Protein AF-A0A2V6WXY7-F1 (afdb_monomer)

Secondary structure (DSSP, 8-state):
-HHHHHHHHHHHHHHHHHHTTSS-HHHHHHHHHHHHHHHHHHHHHHHHHHHHHHHHHHHTT----TTSSPPHHHHHHSSSTTSS-----

pLDDT: mean 84.66, std 18.16, range [39.09, 98.69]

Solvent-accessible surface area (backbone atoms only — not comparable to full-atom values): 5290 Å² total; per-residue (Å²): 109,66,68,36,52,54,24,52,52,47,35,55,53,41,47,52,35,33,76,70,68,77,45,60,67,66,56,37,56,51,34,47,53,51,27,53,52,32,48,56,47,52,52,51,52,50,52,51,52,53,53,48,52,53,51,49,46,52,72,76,56,56,84,70,53,86,83,75,53,75,49,77,65,53,66,73,64,60,73,76,81,82,84,80,75,87,75,92,130

Mean predicted aligned error: 12.25 Å

Foldseek 3Di:
DVQLVVLVVLLVVVVVCVVVVNDDVVSNVVSVVSNVVVVVVVVVVVVVVVVVVVVVCVVVCVDDDVVPDQDPVNVVVPDPPPPDDDDDD

Sequence (89 aa):
AEAVKAAQESVTLTTTQYKAGTVSYLNVITVQTIELANEVTAVRILGRRMAAAVLLIQALGGGWSAASLPSAADVTNGSWSARHSGEQR

Structure (mmCIF, N/CA/C/O backbone):
data_AF-A0A2V6WXY7-F1
#
_entry.id   AF-A0A2V6WXY7-F1
#
loop_
_atom_site.group_PDB
_atom_site.id
_atom_site.type_symbol
_atom_site.label_atom_id
_atom_site.label_alt_id
_atom_site.label_comp_id
_atom_site.label_asym_id
_atom_site.label_entity_id
_atom_site.label_seq_id
_atom_site.pdbx_PDB_ins_code
_atom_site.Cartn_x
_atom_site.Cartn_y
_atom_site.Cartn_z
_atom_site.occupancy
_atom_site.B_iso_or_equiv
_atom_site.auth_seq_id
_atom_site.auth_comp_id
_atom_site.auth_asym_id
_atom_site.auth_atom_id
_atom_site.pdbx_PDB_model_num
ATOM 1 N N . ALA A 1 1 ? 1.374 7.357 -3.721 1.00 81.62 1 ALA A N 1
ATOM 2 C CA . ALA A 1 1 ? 1.617 7.809 -2.336 1.00 81.62 1 ALA A CA 1
ATOM 3 C C . ALA A 1 1 ? 0.306 8.120 -1.620 1.00 81.62 1 ALA A C 1
ATOM 5 O O . ALA A 1 1 ? 0.159 7.708 -0.482 1.00 81.62 1 ALA A O 1
ATOM 6 N N . GLU A 1 2 ? -0.663 8.756 -2.290 1.00 95.31 2 GLU A N 1
ATOM 7 C CA . GLU A 1 2 ? -1.981 9.073 -1.716 1.00 95.31 2 GLU A CA 1
ATOM 8 C C . GLU A 1 2 ? -2.703 7.868 -1.088 1.00 95.31 2 GLU A C 1
ATOM 10 O O . GLU A 1 2 ? -3.086 7.943 0.071 1.00 95.31 2 GLU A O 1
ATOM 15 N N . ALA A 1 3 ? -2.783 6.725 -1.781 1.00 95.69 3 ALA A N 1
ATOM 16 C CA . ALA A 1 3 ? -3.418 5.518 -1.235 1.00 95.69 3 ALA A CA 1
ATOM 17 C C . ALA A 1 3 ? -2.758 4.994 0.060 1.00 95.69 3 ALA A C 1
ATOM 19 O O . ALA A 1 3 ? -3.449 4.515 0.955 1.00 95.69 3 ALA A O 1
ATOM 20 N N . VAL A 1 4 ? -1.428 5.099 0.180 1.00 97.31 4 VAL A N 1
ATOM 21 C CA . VAL A 1 4 ? -0.702 4.710 1.405 1.00 97.31 4 VAL A CA 1
ATOM 22 C C . VAL A 1 4 ? -1.037 5.680 2.535 1.00 97.31 4 VAL A C 1
ATOM 24 O O . VAL A 1 4 ? -1.411 5.249 3.618 1.00 97.31 4 VAL A O 1
ATOM 27 N N . LYS A 1 5 ? -0.997 6.988 2.255 1.00 98.25 5 LYS A N 1
ATOM 28 C CA . LYS A 1 5 ? -1.330 8.031 3.231 1.00 98.25 5 LYS A CA 1
ATOM 29 C C . LYS A 1 5 ? -2.768 7.893 3.749 1.00 98.25 5 LYS A C 1
ATOM 31 O O . LYS A 1 5 ? -2.990 7.907 4.953 1.00 98.25 5 LYS A O 1
ATOM 36 N N . ALA A 1 6 ? -3.733 7.694 2.854 1.00 98.25 6 ALA A N 1
ATOM 37 C CA . ALA A 1 6 ? -5.132 7.501 3.229 1.00 98.25 6 ALA A CA 1
ATOM 38 C C . ALA A 1 6 ? -5.339 6.234 4.084 1.00 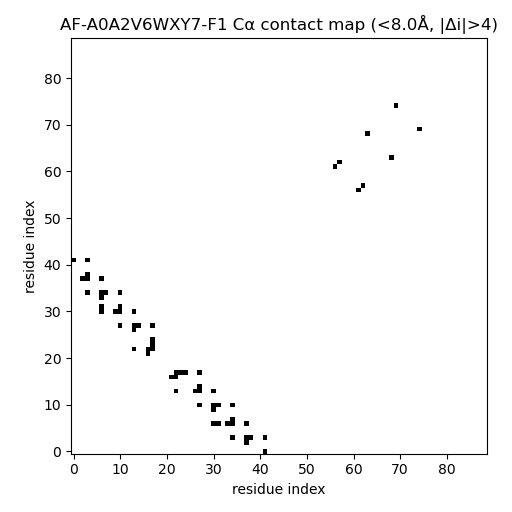98.25 6 ALA A C 1
ATOM 40 O O . ALA A 1 6 ? -6.147 6.231 5.015 1.00 98.25 6 ALA A O 1
ATOM 41 N N . ALA A 1 7 ? -4.596 5.157 3.806 1.00 97.38 7 ALA A N 1
ATOM 42 C CA . ALA A 1 7 ? -4.659 3.946 4.619 1.00 97.38 7 ALA A CA 1
ATOM 43 C C . ALA A 1 7 ? -4.043 4.145 6.016 1.00 97.38 7 ALA A C 1
ATOM 45 O O . ALA A 1 7 ? -4.656 3.737 6.999 1.00 97.38 7 ALA A O 1
ATOM 46 N N . GLN A 1 8 ? -2.917 4.855 6.126 1.00 98.38 8 GLN A N 1
ATOM 47 C CA . GLN A 1 8 ? -2.303 5.240 7.409 1.00 98.38 8 GLN A CA 1
ATOM 48 C C . GLN A 1 8 ? -3.246 6.100 8.270 1.00 98.38 8 GLN A C 1
ATOM 50 O O . GLN A 1 8 ? -3.410 5.876 9.476 1.00 98.38 8 GLN A O 1
ATOM 55 N N . GLU A 1 9 ? -3.924 7.068 7.649 1.00 98.56 9 GLU A N 1
ATOM 56 C CA . GLU A 1 9 ? -4.959 7.876 8.305 1.00 98.56 9 GLU A CA 1
ATOM 57 C C . GLU A 1 9 ? -6.133 7.000 8.774 1.00 98.56 9 GLU A C 1
ATOM 59 O O . GLU A 1 9 ? -6.605 7.139 9.905 1.00 98.56 9 GLU A O 1
ATOM 64 N N . SER A 1 10 ? -6.548 6.028 7.957 1.00 98.12 10 SER A N 1
ATOM 65 C CA . SER A 1 10 ? -7.614 5.077 8.301 1.00 98.12 10 SER A CA 1
ATOM 66 C C . SER A 1 10 ? -7.241 4.172 9.479 1.00 98.12 10 SER A C 1
ATOM 68 O O . SER A 1 10 ? -8.078 3.920 10.350 1.00 98.12 10 SER A O 1
ATOM 70 N N . VAL A 1 11 ? -5.986 3.718 9.559 1.00 98.44 11 VAL A N 1
ATOM 71 C CA . VAL A 1 11 ? -5.459 2.956 10.704 1.00 98.44 11 VAL A CA 1
ATOM 72 C C . VAL A 1 11 ? -5.481 3.805 11.971 1.00 98.44 11 VAL A C 1
ATOM 74 O O . VAL A 1 11 ? -5.946 3.344 13.017 1.00 98.44 11 VAL A O 1
ATOM 77 N N . THR A 1 12 ? -5.059 5.066 11.874 1.00 98.62 12 THR A N 1
ATOM 78 C CA . THR A 1 12 ? -5.069 6.014 12.998 1.00 98.62 12 THR A CA 1
ATOM 79 C C . THR A 1 12 ? -6.489 6.253 13.523 1.00 98.62 12 THR A C 1
ATOM 81 O O . THR A 1 12 ? -6.743 6.157 14.731 1.00 98.62 12 THR A O 1
ATOM 84 N N . LEU A 1 13 ? -7.442 6.498 12.618 1.00 98.56 13 LEU A N 1
ATOM 85 C CA . LEU A 1 13 ? -8.849 6.703 12.955 1.00 98.56 13 LEU A CA 1
ATOM 86 C C . LEU A 1 13 ? -9.466 5.452 13.594 1.00 98.56 13 LEU A C 1
ATOM 88 O O . LEU A 1 13 ? -10.050 5.531 14.675 1.00 98.56 13 LEU A O 1
ATOM 92 N N . THR A 1 14 ? -9.301 4.289 12.963 1.00 98.50 14 THR A N 1
ATOM 93 C CA . THR A 1 14 ? -9.916 3.032 13.426 1.00 98.50 14 THR A CA 1
ATOM 94 C C . THR A 1 14 ? -9.326 2.581 14.761 1.00 98.50 14 THR A C 1
ATOM 96 O O . THR A 1 14 ? -10.045 2.082 15.623 1.00 98.50 14 THR A O 1
ATOM 99 N N . THR A 1 15 ? -8.034 2.829 14.991 1.00 98.56 15 THR A N 1
ATOM 100 C CA . THR A 1 15 ? -7.393 2.582 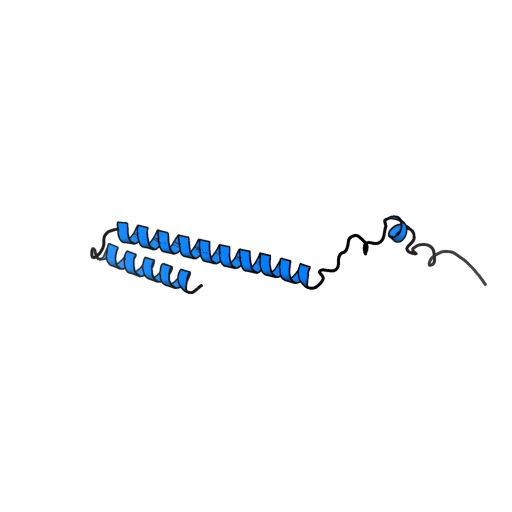16.291 1.00 98.56 15 THR A CA 1
ATOM 101 C C . THR A 1 15 ? -7.984 3.474 17.381 1.00 98.56 15 THR A C 1
ATOM 103 O O . THR A 1 15 ? -8.222 3.010 18.496 1.00 98.56 15 THR A O 1
ATOM 106 N N . THR A 1 16 ? -8.250 4.745 17.070 1.00 98.62 16 THR A N 1
ATOM 107 C CA . THR A 1 16 ? -8.908 5.676 18.001 1.00 98.62 16 THR A CA 1
ATOM 108 C C . THR A 1 16 ? -10.324 5.212 18.338 1.00 98.62 16 THR A C 1
ATOM 110 O O . THR A 1 16 ? -10.688 5.160 19.510 1.00 98.62 16 THR A O 1
ATOM 113 N N . GLN A 1 17 ? -11.099 4.798 17.335 1.00 98.38 17 GLN A N 1
ATOM 114 C CA . GLN A 1 17 ? -12.450 4.264 17.522 1.00 98.38 17 GLN A CA 1
ATOM 115 C C . GLN A 1 17 ? -12.457 2.976 18.359 1.00 98.38 17 GLN A C 1
ATOM 117 O O . GLN A 1 17 ? -13.277 2.828 19.261 1.00 98.38 17 GLN A O 1
ATOM 122 N N . TYR A 1 18 ? -11.507 2.065 18.120 1.00 98.50 18 TYR A N 1
ATOM 123 C CA . TYR A 1 18 ? -11.368 0.842 18.912 1.00 98.50 18 TYR A CA 1
ATOM 124 C C . TYR A 1 18 ? -11.075 1.161 20.383 1.00 98.50 18 TYR A C 1
ATOM 126 O O . TYR A 1 18 ? -11.734 0.634 21.275 1.00 98.50 18 TYR A O 1
ATOM 134 N N . LYS A 1 19 ? -10.139 2.083 20.646 1.00 98.25 19 LYS A N 1
ATOM 135 C CA . LYS A 1 19 ? -9.825 2.542 22.010 1.00 98.25 19 LYS A CA 1
ATOM 136 C C . LYS A 1 19 ? -11.010 3.233 22.687 1.00 98.25 19 LYS A C 1
ATOM 138 O O . LYS A 1 19 ? -11.148 3.135 23.901 1.00 98.25 19 LYS A O 1
ATOM 143 N N . ALA A 1 20 ? -11.857 3.908 21.912 1.00 98.44 20 ALA A N 1
ATOM 144 C CA . ALA A 1 20 ? -13.104 4.504 22.384 1.00 98.44 20 ALA A CA 1
ATOM 145 C C . ALA A 1 20 ? -14.254 3.484 22.534 1.00 98.44 20 ALA A C 1
ATOM 147 O O . ALA A 1 20 ? -15.339 3.859 22.969 1.00 98.44 20 ALA A O 1
ATOM 148 N N . GLY A 1 21 ? -14.044 2.214 22.167 1.00 97.88 21 GLY A N 1
ATOM 149 C CA . GLY A 1 21 ? -15.053 1.156 22.238 1.00 97.88 21 GLY A CA 1
ATOM 150 C C . GLY A 1 21 ? -16.153 1.253 21.177 1.00 97.88 21 GLY A C 1
ATOM 151 O O . GLY A 1 21 ? -17.178 0.590 21.307 1.00 97.88 21 GLY A O 1
ATOM 152 N N . THR A 1 22 ? -15.974 2.067 20.132 1.00 98.19 22 THR A N 1
ATOM 153 C CA . THR A 1 22 ? -17.003 2.297 19.103 1.00 98.19 22 THR A CA 1
ATOM 154 C C . THR A 1 22 ? -16.913 1.330 17.924 1.00 98.19 22 THR A C 1
ATOM 156 O O . THR A 1 22 ? -17.861 1.225 17.147 1.00 98.19 22 THR A O 1
ATOM 159 N N . VAL A 1 23 ? -15.804 0.593 17.793 1.00 97.62 23 VAL A N 1
ATOM 160 C CA . VAL A 1 23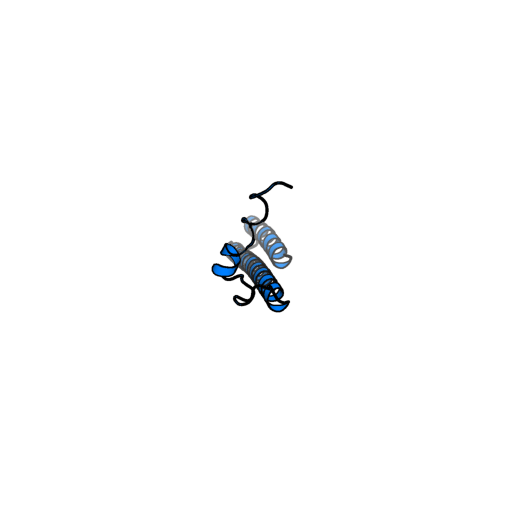 ? -15.611 -0.462 16.785 1.00 97.62 23 VAL A CA 1
ATOM 161 C C . VAL A 1 23 ? -14.862 -1.665 17.362 1.00 97.62 23 VAL A C 1
ATOM 163 O O . VAL A 1 23 ? -14.130 -1.552 18.343 1.00 97.62 23 VAL A O 1
ATOM 166 N N . SER A 1 24 ? -15.011 -2.824 16.717 1.00 98.00 24 SER A N 1
ATOM 167 C CA . SER A 1 24 ? -14.273 -4.047 17.059 1.00 98.00 24 SER A CA 1
ATOM 168 C C . SER A 1 24 ? -12.804 -3.978 16.625 1.00 98.00 24 SER A C 1
ATOM 170 O O . SER A 1 24 ? -12.476 -3.368 15.606 1.00 98.00 24 SER A O 1
ATOM 172 N N . TYR A 1 25 ? -11.924 -4.693 17.335 1.00 97.50 25 TYR A N 1
ATOM 173 C CA . TYR A 1 25 ? -10.516 -4.852 16.948 1.00 97.50 25 TYR A CA 1
ATOM 174 C C . TYR A 1 25 ? -10.342 -5.489 15.558 1.00 97.50 25 TYR A C 1
ATOM 176 O O . TYR A 1 25 ? -9.367 -5.206 14.864 1.00 97.50 25 TYR A O 1
ATOM 184 N N . LEU A 1 26 ? -11.316 -6.285 15.095 1.00 98.19 26 LEU A N 1
ATOM 185 C CA . LEU A 1 26 ? -11.300 -6.845 13.739 1.00 98.19 26 LEU A CA 1
ATOM 186 C C . LEU A 1 26 ? -11.266 -5.749 12.657 1.00 98.19 26 LEU A C 1
ATOM 188 O O . LEU A 1 26 ? -10.640 -5.934 11.611 1.00 98.19 26 LEU A O 1
ATOM 192 N N . ASN A 1 27 ? -11.869 -4.584 12.922 1.00 97.88 27 ASN A N 1
ATOM 193 C CA . ASN A 1 27 ? -11.806 -3.448 12.005 1.00 97.88 27 ASN A CA 1
ATOM 194 C C . ASN A 1 27 ? -10.376 -2.907 11.907 1.00 97.88 27 ASN A C 1
ATOM 196 O O . ASN A 1 27 ? -9.933 -2.609 10.802 1.00 97.88 27 ASN A O 1
ATOM 200 N N . VAL A 1 28 ? -9.635 -2.850 13.025 1.00 98.19 28 VAL A N 1
ATOM 201 C CA . VAL A 1 28 ? -8.223 -2.423 13.054 1.00 98.19 28 VAL A CA 1
ATOM 202 C C . VAL A 1 28 ? -7.367 -3.350 12.191 1.00 98.19 28 VAL A C 1
ATOM 204 O O . VAL A 1 28 ? -6.629 -2.876 11.332 1.00 98.19 28 VAL A O 1
ATOM 207 N N . ILE A 1 29 ? -7.520 -4.667 12.354 1.00 98.50 29 ILE A N 1
ATOM 208 C CA . ILE A 1 29 ? -6.792 -5.664 11.548 1.00 98.50 29 ILE A CA 1
ATOM 209 C C . ILE A 1 29 ? -7.131 -5.515 10.059 1.00 98.50 29 ILE A C 1
ATOM 211 O O . ILE A 1 29 ? -6.251 -5.580 9.198 1.00 98.50 29 ILE A O 1
ATOM 215 N N . THR A 1 30 ? -8.406 -5.282 9.742 1.00 98.56 30 THR A N 1
ATOM 216 C CA . THR A 1 30 ? -8.856 -5.090 8.359 1.00 98.56 30 THR A CA 1
ATOM 217 C C . THR A 1 30 ? -8.193 -3.862 7.729 1.00 98.56 30 THR A C 1
ATOM 219 O O . THR A 1 30 ? -7.635 -3.970 6.636 1.00 98.56 30 THR A O 1
ATOM 222 N N . VAL A 1 31 ? -8.171 -2.711 8.415 1.00 98.19 31 VAL A N 1
ATOM 223 C CA . VAL A 1 31 ? -7.528 -1.499 7.871 1.00 98.19 31 VAL A CA 1
ATOM 224 C C . VAL A 1 31 ? -6.003 -1.602 7.812 1.00 98.19 31 VAL A C 1
ATOM 226 O O . VAL A 1 31 ? -5.416 -1.099 6.860 1.00 98.19 31 VAL A O 1
ATOM 229 N N . GLN A 1 32 ? -5.361 -2.321 8.737 1.00 98.62 32 GLN A N 1
ATOM 230 C CA . GLN A 1 32 ? -3.924 -2.632 8.659 1.00 98.62 32 GLN A CA 1
ATOM 231 C C . GLN A 1 32 ? -3.597 -3.536 7.461 1.00 98.62 32 GLN A C 1
ATOM 233 O O . GLN A 1 32 ? -2.579 -3.362 6.795 1.00 98.62 32 GLN A O 1
ATOM 238 N N . THR A 1 33 ? -4.485 -4.478 7.127 1.00 98.62 33 THR A N 1
ATOM 239 C CA . THR A 1 33 ? -4.330 -5.319 5.928 1.00 98.62 33 THR A CA 1
ATOM 240 C C . THR A 1 33 ? -4.412 -4.475 4.650 1.00 98.62 33 THR A C 1
ATOM 242 O O . THR A 1 33 ? -3.639 -4.687 3.714 1.00 98.62 33 THR A O 1
ATOM 245 N N . ILE A 1 34 ? -5.315 -3.488 4.618 1.00 98.38 34 ILE A N 1
ATOM 246 C CA . ILE A 1 34 ? -5.440 -2.527 3.511 1.00 98.38 34 ILE A CA 1
ATOM 247 C C . ILE A 1 34 ? -4.192 -1.637 3.412 1.00 98.38 34 ILE A C 1
ATOM 249 O O . ILE A 1 34 ? -3.678 -1.432 2.312 1.00 98.38 34 ILE A O 1
ATOM 253 N N . GLU A 1 35 ? -3.681 -1.138 4.540 1.00 98.69 35 GLU A N 1
ATOM 254 C CA . GLU A 1 35 ? -2.438 -0.361 4.606 1.00 98.69 35 GLU A CA 1
ATOM 255 C C . GLU A 1 35 ? -1.264 -1.132 4.000 1.00 98.69 35 GLU A C 1
ATOM 257 O O . GLU A 1 35 ? -0.658 -0.660 3.034 1.00 98.69 35 GLU A O 1
ATOM 262 N N . LEU A 1 36 ? -1.016 -2.358 4.468 1.00 98.62 36 LEU A N 1
ATOM 263 C CA . LEU A 1 36 ? 0.058 -3.200 3.947 1.00 98.62 36 LEU A CA 1
ATOM 264 C C . LEU A 1 36 ? -0.104 -3.474 2.442 1.00 98.62 36 LEU A C 1
ATOM 266 O O . LEU A 1 36 ? 0.861 -3.406 1.678 1.00 98.62 36 LEU A O 1
ATOM 270 N N . ALA A 1 37 ? -1.325 -3.759 1.981 1.00 98.62 37 ALA A N 1
ATOM 271 C CA . ALA A 1 37 ? -1.592 -3.968 0.559 1.00 98.62 37 ALA A CA 1
ATOM 272 C C . ALA A 1 37 ? -1.267 -2.719 -0.285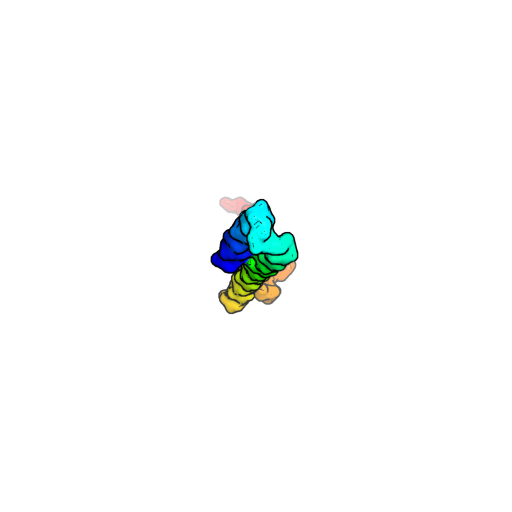 1.00 98.62 37 ALA A C 1
ATOM 274 O O . ALA A 1 37 ? -0.720 -2.836 -1.392 1.00 98.62 37 ALA A O 1
ATOM 275 N N . ASN A 1 38 ? -1.551 -1.525 0.239 1.00 98.50 38 ASN A N 1
ATOM 276 C CA . ASN A 1 38 ? -1.230 -0.259 -0.415 1.00 98.50 38 ASN A CA 1
ATOM 277 C C . ASN A 1 38 ? 0.280 0.004 -0.443 1.00 98.50 38 ASN A C 1
ATOM 279 O O . ASN A 1 38 ? 0.795 0.438 -1.478 1.00 98.50 38 ASN A O 1
ATOM 283 N N . GLU A 1 39 ? 1.004 -0.304 0.634 1.00 98.50 39 GLU A N 1
ATOM 284 C CA . GLU A 1 39 ? 2.468 -0.207 0.680 1.00 98.50 39 GLU A CA 1
ATOM 285 C C . GLU A 1 39 ? 3.128 -1.136 -0.344 1.00 98.50 39 GLU A C 1
ATOM 287 O O . GLU A 1 39 ? 3.930 -0.695 -1.174 1.00 98.50 39 GLU A O 1
ATOM 292 N N . VAL A 1 40 ? 2.715 -2.407 -0.376 1.00 98.69 40 VAL A N 1
ATOM 293 C CA . VAL A 1 40 ? 3.196 -3.385 -1.363 1.00 98.69 40 VAL A CA 1
ATOM 294 C C . VAL A 1 40 ? 2.902 -2.912 -2.789 1.00 98.69 40 VAL A C 1
ATOM 296 O O . VAL A 1 40 ? 3.749 -3.019 -3.681 1.00 98.69 40 VAL A O 1
ATOM 299 N N . THR A 1 41 ? 1.714 -2.356 -3.030 1.00 98.50 41 THR A N 1
ATOM 300 C CA . THR A 1 41 ? 1.341 -1.811 -4.342 1.00 98.50 41 THR A CA 1
ATOM 301 C 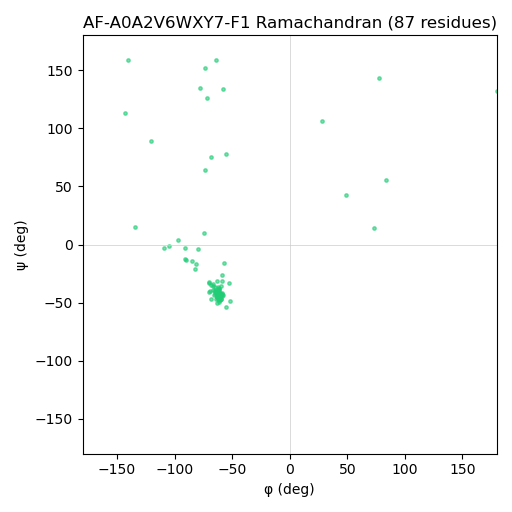C . THR A 1 41 ? 2.219 -0.624 -4.733 1.00 98.50 41 THR A C 1
ATOM 303 O O . THR A 1 41 ? 2.663 -0.546 -5.882 1.00 98.50 41 THR A O 1
ATOM 306 N N . ALA A 1 42 ? 2.530 0.273 -3.795 1.00 98.50 42 ALA A N 1
ATOM 307 C CA . ALA A 1 42 ? 3.418 1.404 -4.038 1.00 98.50 42 ALA A CA 1
ATOM 308 C C . ALA A 1 42 ? 4.832 0.945 -4.435 1.00 98.50 42 ALA A C 1
ATOM 310 O O . ALA A 1 42 ? 5.377 1.440 -5.427 1.00 98.50 42 ALA A O 1
ATOM 311 N N . VAL A 1 43 ? 5.388 -0.051 -3.736 1.00 98.44 43 VAL A N 1
ATOM 312 C CA . VAL A 1 43 ? 6.692 -0.649 -4.076 1.00 98.44 43 VAL A CA 1
ATOM 313 C C . VAL A 1 43 ? 6.654 -1.310 -5.456 1.00 98.44 43 VAL A C 1
ATOM 315 O O . VAL A 1 43 ? 7.549 -1.093 -6.272 1.00 98.44 43 VAL A O 1
ATOM 318 N N . ARG A 1 44 ? 5.590 -2.055 -5.782 1.00 98.50 44 ARG A N 1
ATOM 319 C CA . ARG A 1 44 ? 5.420 -2.656 -7.119 1.00 98.50 44 ARG A CA 1
ATOM 320 C C . ARG A 1 44 ? 5.361 -1.605 -8.225 1.00 98.50 44 ARG A C 1
ATOM 322 O O . ARG A 1 44 ? 5.964 -1.794 -9.279 1.00 98.50 44 ARG A O 1
ATOM 329 N N . ILE A 1 45 ? 4.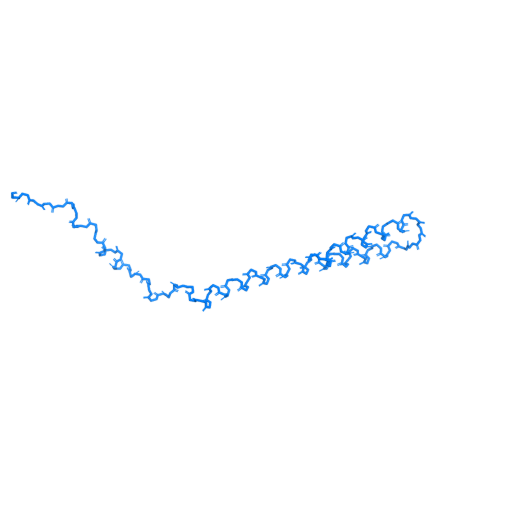657 -0.493 -8.004 1.00 98.19 45 ILE A N 1
ATOM 330 C CA . ILE A 1 45 ? 4.620 0.628 -8.954 1.00 98.19 45 ILE A CA 1
ATOM 331 C C . ILE A 1 45 ? 6.024 1.196 -9.164 1.00 98.19 45 ILE A C 1
ATOM 333 O O . ILE A 1 45 ? 6.413 1.422 -10.309 1.00 98.19 45 ILE A O 1
ATOM 337 N N . LEU A 1 46 ? 6.791 1.397 -8.090 1.00 98.19 46 LEU A N 1
ATOM 338 C CA . LEU A 1 46 ? 8.171 1.867 -8.187 1.00 98.19 46 LEU A CA 1
ATOM 339 C C . LEU A 1 46 ? 9.039 0.899 -9.002 1.00 98.19 46 LEU A C 1
ATOM 341 O O . LEU A 1 46 ? 9.714 1.333 -9.934 1.00 98.19 46 LEU A O 1
ATOM 345 N N . GLY A 1 47 ? 8.945 -0.404 -8.728 1.00 98.31 47 GLY A N 1
ATOM 346 C CA . GLY A 1 47 ? 9.650 -1.435 -9.492 1.00 98.31 47 GLY A CA 1
ATOM 347 C C . GLY A 1 47 ? 9.300 -1.409 -10.983 1.00 98.31 47 GLY A C 1
ATOM 348 O O . GLY A 1 47 ? 10.192 -1.425 -11.829 1.00 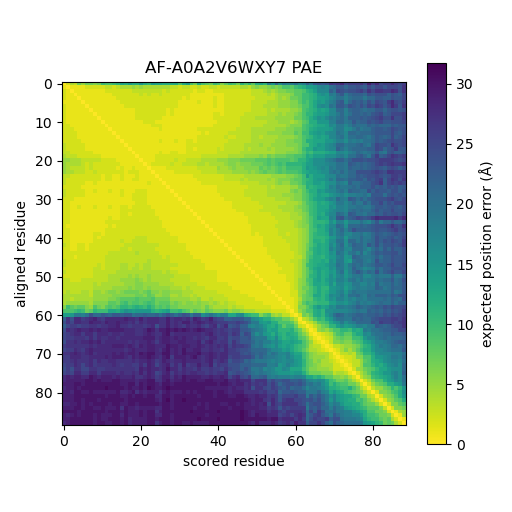98.31 47 GLY A O 1
ATOM 349 N N . ARG A 1 48 ? 8.014 -1.260 -11.332 1.00 98.38 48 ARG A N 1
ATOM 350 C CA . ARG A 1 48 ? 7.590 -1.105 -12.737 1.00 98.38 48 ARG A CA 1
ATOM 351 C C . ARG A 1 48 ? 8.176 0.141 -13.393 1.00 98.38 48 ARG A C 1
ATOM 353 O O . ARG A 1 48 ? 8.561 0.077 -14.554 1.00 98.38 48 ARG A O 1
ATOM 360 N N . ARG A 1 49 ? 8.271 1.263 -12.672 1.00 98.12 49 ARG A N 1
ATOM 361 C CA . ARG A 1 49 ? 8.891 2.493 -13.194 1.00 98.12 49 ARG A CA 1
ATOM 362 C C . ARG A 1 49 ? 10.383 2.308 -13.459 1.00 98.12 49 ARG A C 1
ATOM 364 O O . ARG A 1 49 ? 10.865 2.771 -14.484 1.00 98.12 49 ARG A O 1
ATOM 371 N N . MET A 1 50 ? 11.095 1.613 -12.572 1.00 98.25 50 MET A N 1
ATOM 372 C CA . MET A 1 50 ? 12.512 1.288 -12.767 1.00 98.25 50 MET A CA 1
ATOM 373 C C . MET A 1 50 ? 12.714 0.375 -13.981 1.00 98.25 50 MET A C 1
ATOM 375 O O . MET A 1 50 ? 13.537 0.675 -14.841 1.00 98.25 50 MET A O 1
ATOM 379 N N . ALA A 1 51 ? 11.915 -0.689 -14.106 1.00 97.56 51 ALA A N 1
ATOM 380 C CA . ALA A 1 51 ? 11.961 -1.576 -15.268 1.00 97.56 51 ALA A CA 1
ATOM 381 C C . ALA A 1 51 ? 11.642 -0.829 -16.575 1.00 97.56 51 ALA A C 1
ATOM 383 O O . ALA A 1 51 ? 12.351 -0.981 -17.566 1.00 97.56 51 ALA A O 1
ATOM 384 N N . ALA A 1 52 ? 10.620 0.033 -16.566 1.00 96.31 52 ALA A N 1
ATOM 385 C CA . ALA A 1 52 ? 10.275 0.868 -17.712 1.00 96.31 52 ALA A CA 1
ATOM 386 C C . ALA A 1 52 ? 11.408 1.834 -18.094 1.00 96.31 52 ALA A C 1
ATOM 388 O O . ALA A 1 52 ? 11.654 2.032 -19.279 1.00 96.31 52 ALA A O 1
ATOM 389 N N . ALA A 1 53 ? 12.127 2.399 -17.118 1.00 94.94 53 ALA A N 1
ATOM 390 C CA . ALA A 1 53 ? 13.288 3.245 -17.387 1.00 94.94 53 ALA A CA 1
ATOM 391 C C . ALA A 1 53 ? 14.416 2.467 -18.087 1.00 94.94 53 ALA A C 1
ATOM 393 O O . ALA A 1 53 ? 14.977 2.962 -19.061 1.00 94.94 53 ALA A O 1
ATOM 394 N N . VAL A 1 54 ? 14.705 1.235 -17.653 1.00 92.56 54 VAL A N 1
ATOM 395 C CA . VAL A 1 54 ? 15.698 0.366 -18.314 1.00 92.56 54 VAL A CA 1
ATOM 396 C C . VAL A 1 54 ? 15.271 0.019 -19.741 1.00 92.56 54 VAL A C 1
ATOM 398 O O . VAL A 1 54 ? 16.074 0.134 -20.663 1.00 92.56 54 VAL A O 1
ATOM 401 N N . LEU A 1 55 ? 14.002 -0.344 -19.946 1.00 92.88 55 LEU A N 1
ATOM 402 C CA . LEU A 1 55 ? 13.471 -0.631 -21.282 1.00 92.88 55 LEU A CA 1
ATOM 403 C C . LEU A 1 55 ? 13.520 0.594 -22.197 1.00 92.88 55 LEU A C 1
ATOM 405 O O . LEU A 1 55 ? 13.844 0.462 -23.373 1.00 92.88 55 LEU A O 1
ATOM 409 N N . LEU A 1 56 ? 13.239 1.787 -21.667 1.00 91.62 56 LEU A N 1
ATOM 410 C CA . LEU A 1 56 ? 13.356 3.032 -22.419 1.00 91.62 56 LEU A CA 1
ATOM 411 C C . LEU A 1 56 ? 14.808 3.289 -22.848 1.00 91.62 56 LEU A C 1
ATOM 413 O O . LEU A 1 56 ? 15.043 3.604 -24.011 1.00 91.62 56 LEU A O 1
ATOM 417 N N . ILE A 1 57 ? 15.777 3.107 -21.942 1.00 86.19 57 ILE A N 1
ATOM 418 C CA . ILE A 1 57 ? 17.211 3.218 -22.259 1.00 86.19 57 ILE A CA 1
ATOM 419 C C . ILE A 1 57 ? 17.598 2.218 -23.354 1.00 86.19 57 ILE A C 1
ATOM 421 O O . ILE A 1 57 ? 18.284 2.582 -24.305 1.00 86.19 57 ILE A O 1
ATOM 425 N N . GLN A 1 58 ? 17.134 0.971 -23.255 1.00 83.44 58 GLN A N 1
ATOM 426 C CA . GLN A 1 58 ? 17.391 -0.053 -24.265 1.00 83.44 58 GLN A CA 1
ATOM 427 C C . GLN A 1 58 ? 16.788 0.328 -25.629 1.00 83.44 58 GLN A C 1
ATOM 429 O O . GLN A 1 58 ? 17.474 0.241 -26.647 1.00 83.44 58 GLN A O 1
ATOM 434 N N . ALA A 1 59 ? 15.532 0.783 -25.652 1.00 85.31 59 ALA A N 1
ATOM 435 C CA . ALA A 1 59 ? 14.787 1.104 -26.870 1.00 85.31 59 ALA A CA 1
ATOM 436 C C . ALA A 1 59 ? 15.301 2.355 -27.599 1.00 85.31 59 ALA A C 1
ATOM 438 O O . ALA A 1 59 ? 15.275 2.394 -28.825 1.00 85.31 59 ALA A O 1
ATOM 439 N N . LEU A 1 60 ? 15.812 3.353 -26.870 1.00 82.44 60 LEU A N 1
ATOM 440 C CA . LEU A 1 60 ? 16.433 4.554 -27.449 1.00 82.44 60 LEU A CA 1
ATOM 441 C C . LEU A 1 60 ? 17.837 4.295 -28.025 1.00 82.44 60 LEU A C 1
ATOM 443 O O . LEU A 1 60 ? 18.539 5.234 -28.394 1.00 82.44 60 LEU A O 1
ATOM 447 N N . GLY A 1 61 ? 18.240 3.027 -28.127 1.00 68.06 61 GLY A N 1
ATOM 448 C CA . GLY A 1 61 ? 19.546 2.633 -28.627 1.00 68.06 61 GLY A CA 1
ATOM 449 C C . GLY A 1 61 ? 20.597 2.691 -27.532 1.00 68.06 61 GLY A C 1
ATOM 450 O O . GLY A 1 61 ? 21.609 3.360 -27.710 1.00 68.06 61 GLY A O 1
ATOM 451 N N . GLY A 1 62 ? 20.365 1.987 -26.415 1.00 61.69 62 GLY A N 1
ATOM 452 C CA . GLY A 1 62 ? 21.358 1.702 -25.371 1.00 61.69 62 GLY A CA 1
ATOM 453 C C . GLY A 1 62 ? 22.591 1.013 -25.964 1.00 61.69 62 GLY A C 1
ATOM 454 O O . GLY A 1 62 ? 22.716 -0.206 -25.913 1.00 61.69 62 GLY A O 1
ATOM 455 N N . GLY A 1 63 ? 23.441 1.822 -26.599 1.00 61.50 63 GLY A N 1
ATOM 456 C CA . GLY A 1 63 ? 24.314 1.493 -27.722 1.00 61.50 63 GLY A CA 1
ATOM 457 C C . GLY A 1 63 ? 25.522 0.648 -27.371 1.00 61.50 63 GLY A C 1
ATOM 458 O O . GLY A 1 63 ? 26.655 1.072 -27.558 1.00 61.50 63 GLY A O 1
ATOM 459 N N . TRP A 1 64 ? 25.272 -0.570 -26.916 1.00 62.12 64 TRP A N 1
ATOM 460 C CA . TRP A 1 64 ? 26.229 -1.658 -26.944 1.00 62.12 64 TRP A CA 1
ATOM 461 C C . TRP A 1 64 ? 25.628 -2.791 -27.765 1.00 62.12 64 TRP A C 1
ATOM 463 O O . TRP A 1 64 ? 24.935 -3.668 -27.257 1.00 62.12 64 TRP A O 1
ATOM 473 N N . SER A 1 65 ? 25.880 -2.752 -29.073 1.00 62.78 65 SER A N 1
ATOM 474 C CA . SER A 1 65 ? 25.828 -3.970 -29.873 1.00 62.78 65 SER A CA 1
ATOM 475 C C . SER A 1 65 ? 27.124 -4.725 -29.604 1.00 62.78 65 SER A C 1
ATOM 477 O O . SER A 1 65 ? 28.201 -4.132 -29.619 1.00 62.78 65 SER A O 1
ATOM 479 N N . ALA A 1 66 ? 27.046 -6.038 -29.382 1.00 59.84 66 ALA A N 1
ATOM 480 C CA . ALA A 1 66 ? 28.237 -6.882 -29.282 1.00 59.84 66 ALA A CA 1
ATOM 481 C C . ALA A 1 66 ? 29.119 -6.806 -30.548 1.00 59.84 66 ALA A C 1
ATOM 483 O O . ALA A 1 66 ? 30.282 -7.180 -30.504 1.00 59.84 66 ALA A O 1
ATOM 484 N N . ALA A 1 67 ? 28.582 -6.288 -31.660 1.00 64.50 67 ALA A N 1
ATOM 485 C CA . ALA A 1 67 ? 29.326 -6.008 -32.884 1.00 64.50 67 ALA A CA 1
ATOM 486 C C . ALA A 1 67 ? 30.105 -4.674 -32.861 1.00 64.50 67 ALA A C 1
ATOM 488 O O . ALA A 1 67 ? 30.982 -4.485 -33.694 1.00 64.50 67 ALA A O 1
ATOM 489 N N . SER A 1 68 ? 29.796 -3.746 -31.943 1.00 64.31 68 SER A N 1
ATOM 490 C CA . SER A 1 68 ? 30.533 -2.477 -31.755 1.00 64.31 68 SER A CA 1
ATOM 491 C C . SER A 1 68 ? 31.665 -2.583 -30.728 1.00 64.31 68 SER A C 1
ATOM 493 O O . SER A 1 68 ? 32.367 -1.605 -30.472 1.00 64.31 68 SER A O 1
ATOM 495 N N . LEU A 1 69 ? 31.811 -3.751 -30.107 1.00 67.00 69 LEU A N 1
ATOM 496 C CA . LEU A 1 69 ? 32.893 -4.069 -29.194 1.00 67.00 69 LEU A CA 1
ATOM 497 C C . LEU A 1 69 ? 34.205 -4.237 -29.974 1.00 67.00 69 LEU A C 1
ATOM 499 O O . LEU A 1 69 ? 34.229 -5.063 -30.889 1.00 67.00 69 LEU A O 1
ATOM 503 N N . PRO A 1 70 ? 35.297 -3.526 -29.631 1.00 68.12 70 PRO A N 1
ATOM 504 C CA . PRO A 1 70 ? 36.601 -3.834 -30.204 1.00 68.12 70 PRO A CA 1
ATOM 505 C C . PRO A 1 70 ? 36.954 -5.287 -29.885 1.00 68.12 70 PRO A C 1
ATOM 507 O O . PRO A 1 70 ? 36.786 -5.749 -28.750 1.00 68.12 70 PRO A O 1
ATOM 510 N N . SER A 1 71 ? 37.419 -6.022 -30.894 1.00 74.00 71 SER A N 1
ATOM 511 C CA . SER A 1 71 ? 37.872 -7.390 -30.680 1.00 74.00 71 SER A CA 1
ATOM 512 C C . SER A 1 71 ? 39.098 -7.390 -29.764 1.00 74.00 71 SER A C 1
ATOM 514 O O . SER A 1 71 ? 39.817 -6.393 -29.655 1.00 74.00 71 SER A O 1
ATOM 516 N N . ALA A 1 72 ? 39.383 -8.524 -29.118 1.00 68.62 72 ALA A N 1
ATOM 517 C CA . ALA A 1 72 ? 40.608 -8.664 -28.329 1.00 68.62 72 ALA A CA 1
ATOM 518 C C . ALA A 1 72 ? 41.860 -8.297 -29.155 1.00 68.62 72 ALA A C 1
ATOM 520 O O . ALA A 1 72 ? 42.784 -7.690 -28.622 1.00 68.62 72 ALA A O 1
ATOM 521 N N . ALA A 1 73 ? 41.845 -8.570 -30.466 1.00 68.62 73 ALA A N 1
ATOM 522 C CA . ALA A 1 73 ? 42.899 -8.169 -31.391 1.00 68.62 73 ALA A CA 1
ATOM 523 C C . ALA A 1 73 ? 43.010 -6.638 -31.540 1.00 68.62 73 ALA A C 1
ATOM 525 O O . ALA A 1 73 ? 44.119 -6.109 -31.489 1.00 68.62 73 ALA A O 1
ATOM 526 N N . ASP A 1 74 ? 41.891 -5.914 -31.635 1.00 67.88 74 ASP A N 1
ATOM 527 C CA . ASP A 1 74 ? 41.863 -4.447 -31.763 1.00 67.88 74 ASP A CA 1
ATOM 528 C C . ASP A 1 74 ? 42.371 -3.738 -30.500 1.00 67.88 74 ASP A C 1
ATOM 530 O O . ASP A 1 74 ? 43.080 -2.736 -30.589 1.00 67.88 74 ASP A O 1
ATOM 534 N N . VAL A 1 75 ? 42.082 -4.292 -29.316 1.00 67.81 75 VAL A N 1
ATOM 535 C CA . VAL A 1 75 ? 42.614 -3.785 -28.037 1.00 67.81 75 VAL A CA 1
ATOM 536 C C . VAL A 1 75 ? 44.126 -4.020 -27.937 1.00 67.81 75 VAL A C 1
ATOM 538 O O . VAL A 1 75 ? 44.847 -3.178 -27.408 1.00 67.81 75 VAL A O 1
ATOM 541 N N . THR A 1 76 ? 44.627 -5.132 -28.486 1.00 66.25 76 THR A N 1
ATOM 542 C CA . THR A 1 76 ? 46.067 -5.450 -28.489 1.00 66.25 76 THR A CA 1
ATOM 543 C C . THR A 1 76 ? 46.867 -4.763 -29.604 1.00 66.25 76 THR A C 1
ATOM 545 O O . THR A 1 76 ? 48.077 -4.607 -29.466 1.00 66.25 76 THR A O 1
ATOM 548 N N . ASN A 1 77 ? 46.213 -4.321 -30.685 1.00 64.19 77 ASN A N 1
ATOM 549 C CA . ASN A 1 77 ? 46.817 -3.584 -31.807 1.00 64.19 77 ASN A CA 1
ATOM 550 C C . ASN A 1 77 ? 46.773 -2.051 -31.602 1.00 64.19 77 ASN A C 1
ATOM 552 O O . ASN A 1 77 ? 47.444 -1.290 -32.298 1.00 64.19 77 ASN A O 1
ATOM 556 N N . GLY A 1 78 ? 46.004 -1.577 -30.615 1.00 56.44 78 GLY A N 1
ATOM 557 C CA . GLY A 1 78 ? 45.900 -0.176 -30.207 1.00 56.44 78 GLY A CA 1
ATOM 558 C C . GLY A 1 78 ? 47.172 0.383 -29.556 1.00 56.44 78 GLY A C 1
ATOM 559 O O . GLY A 1 78 ? 47.235 0.593 -28.351 1.00 56.44 78 GLY A O 1
ATOM 560 N N . SER A 1 79 ? 48.185 0.657 -30.376 1.00 57.97 79 SER A N 1
ATOM 561 C CA . SER A 1 79 ? 49.075 1.826 -30.285 1.00 57.97 79 SER A CA 1
ATOM 562 C C . SER A 1 79 ? 49.727 2.193 -28.935 1.00 57.97 79 SER A C 1
ATOM 564 O O . SER A 1 79 ? 49.851 3.385 -28.638 1.00 57.97 79 SER A O 1
ATOM 566 N N . TRP A 1 80 ? 50.238 1.243 -28.145 1.00 55.16 80 TRP A N 1
ATOM 567 C CA . TRP A 1 80 ? 51.250 1.596 -27.126 1.00 55.16 80 TRP A CA 1
ATOM 568 C C . TRP A 1 80 ? 52.687 1.639 -27.689 1.00 55.16 80 TRP A C 1
ATOM 570 O O . TRP A 1 80 ? 53.578 2.235 -27.092 1.00 55.16 80 TRP A O 1
ATOM 580 N N . SER A 1 81 ? 52.925 1.100 -28.888 1.00 58.22 81 SER A N 1
ATOM 581 C CA . SER A 1 81 ? 54.276 0.899 -29.435 1.00 58.22 81 SER A CA 1
ATOM 582 C C . SER A 1 81 ? 54.803 1.980 -30.391 1.00 58.22 81 SER A C 1
ATOM 584 O O . SER A 1 81 ? 55.916 1.835 -30.882 1.00 58.22 81 SER A O 1
ATOM 586 N N . ALA A 1 82 ? 54.090 3.088 -30.633 1.00 54.28 82 ALA A N 1
ATOM 587 C CA . ALA A 1 82 ? 54.575 4.144 -31.543 1.00 54.28 82 ALA A CA 1
ATOM 588 C C . ALA A 1 82 ? 55.099 5.422 -30.855 1.00 54.28 82 ALA A C 1
ATOM 590 O O . ALA A 1 82 ? 55.536 6.336 -31.547 1.00 54.28 82 ALA A O 1
ATOM 591 N N . ARG A 1 83 ? 55.065 5.532 -29.516 1.00 57.59 83 ARG A N 1
ATOM 592 C CA . ARG A 1 83 ? 55.453 6.784 -28.822 1.00 57.59 83 ARG A CA 1
ATOM 593 C C . ARG A 1 83 ? 56.774 6.725 -28.046 1.00 57.59 83 ARG A C 1
ATOM 595 O O . ARG A 1 83 ? 57.180 7.747 -27.503 1.00 57.59 83 ARG A O 1
ATOM 602 N N . HIS A 1 84 ? 57.455 5.578 -27.990 1.00 56.97 84 HIS A N 1
ATOM 603 C CA . HIS A 1 84 ? 58.603 5.418 -27.083 1.00 56.97 84 HIS A CA 1
ATOM 604 C C . HIS A 1 84 ? 59.871 4.768 -27.656 1.00 56.97 84 HIS A C 1
ATOM 606 O O . HIS A 1 84 ? 60.746 4.426 -26.868 1.00 56.97 84 HIS A O 1
ATOM 612 N N . SER A 1 85 ? 60.063 4.633 -28.974 1.00 49.28 85 SER A N 1
ATOM 613 C CA . SER A 1 85 ? 61.339 4.083 -29.466 1.00 49.28 85 SER A CA 1
ATOM 614 C C . SER A 1 85 ? 61.848 4.725 -30.753 1.00 49.28 85 SER A C 1
ATOM 616 O O . SER A 1 85 ? 61.253 4.539 -31.810 1.00 49.28 85 SER A O 1
ATOM 618 N N . GLY A 1 86 ? 62.981 5.423 -30.601 1.00 42.66 86 GLY A N 1
ATOM 619 C CA . GLY A 1 86 ? 63.969 5.735 -31.636 1.00 42.66 86 GLY A CA 1
ATOM 620 C C . GLY A 1 86 ? 63.588 6.872 -32.585 1.00 42.66 86 GLY A C 1
ATOM 621 O O . GLY A 1 86 ? 62.446 7.009 -32.990 1.00 42.66 86 GLY A O 1
ATOM 622 N N . GLU A 1 87 ? 64.482 7.727 -33.051 1.00 43.5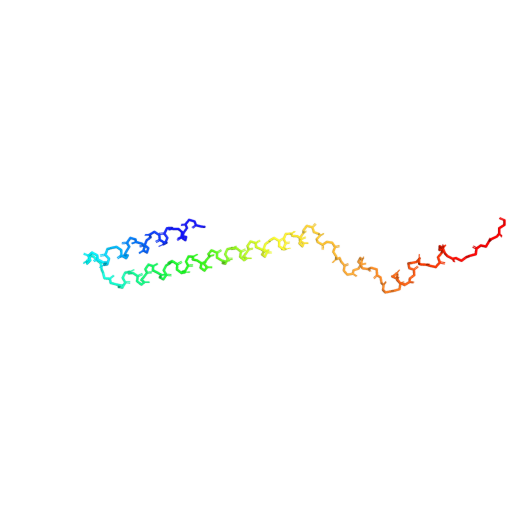0 87 GLU A N 1
ATOM 623 C CA . GLU A 1 87 ? 65.935 7.779 -32.947 1.00 43.50 87 GLU A CA 1
ATOM 624 C C . GLU A 1 87 ? 66.305 9.046 -33.736 1.00 43.50 87 GLU A C 1
ATOM 626 O O . GLU A 1 87 ? 65.785 9.271 -34.829 1.00 43.50 87 GLU A O 1
ATOM 631 N N . GLN A 1 88 ? 67.152 9.882 -33.149 1.00 50.31 88 GLN A N 1
ATOM 632 C CA . GLN A 1 88 ? 68.246 10.585 -33.816 1.00 50.31 88 GLN A CA 1
ATOM 633 C C . GLN A 1 88 ? 68.090 10.897 -35.317 1.00 50.31 88 GLN A C 1
ATOM 635 O O . GLN A 1 88 ? 68.348 10.054 -36.178 1.00 50.31 88 GLN A O 1
ATOM 640 N N . ARG A 1 89 ? 67.843 12.172 -35.617 1.00 39.09 89 ARG A N 1
ATOM 641 C CA . ARG A 1 89 ? 68.666 12.932 -36.566 1.00 39.09 89 ARG A CA 1
ATOM 642 C C . ARG A 1 89 ? 68.896 14.323 -36.002 1.00 39.09 89 ARG A C 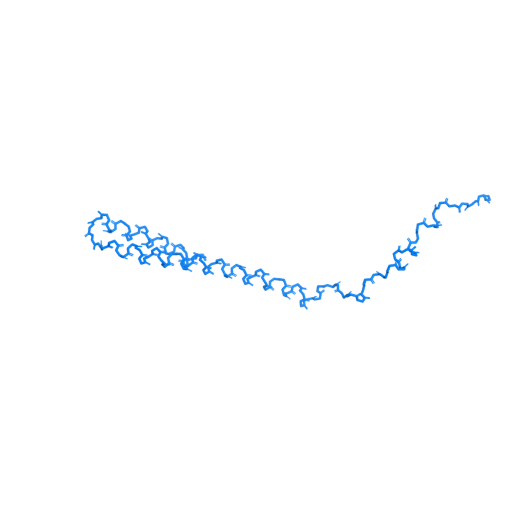1
ATOM 644 O O . ARG A 1 89 ? 67.965 14.828 -35.336 1.00 39.09 89 ARG A O 1
#

Radius of gyration: 30.53 Å; Cα contacts (8 Å, |Δi|>4): 32; chains: 1; bounding box: 86×22×59 Å

Nearest PDB structures (foldseek):
  5ng5-assembly1_B  TM=8.337E-01  e=8.722E+00  Escherichia coli
  5c21-assembly1_A  TM=6.921E-01  e=7.136E+00  Escherichia coli